Protein 2GZV (pdb70)

Solvent-accessible surface area: 6087 Å² total; per-residue (Å²): 141,91,115,77,35,132,22,70,8,111,26,48,116,97,62,98,7,4,26,34,33,8,34,38,85,153,144,60,3,76,3,90,87,38,84,119,140,13,19,0,38,151,66,53,24,10,43,67,43,8,31,3,57,3,2,77,66,176,71,13,145,75,58,75,83,96,79,0,38,118,54,11,117,129,24,190,44,80,0,18,0,34,18,46,32,80,144,184,167,200,196

Foldseek 3Di:
DDAFFKDKFWQDPVLDQAWDKDDQPCAWIWTQDGHPPGRVVVVPDHDHPKTWQDKQPGGCPPPHPVRVVVVSSPDHTIMMTGTGDDDDDDD

Organism: Homo sapiens (NCBI:txid9606)

Sequence (91 aa):
SSMMVPPGKVTLQQKDAQNLIGISSIIGGGAQPCLYYIVQVFDNNTPAALDGTVAAGDEITGVNGRSIIKGKTKVEVAKMIQEEVKGEVTIHYNKLQYYKV

InterPro domains:
  IPR001478 PDZ domain [PF00595] (23-99)
  IPR001478 PDZ domain [PS50106] (22-105)
  IPR001478 PDZ domain [SM00228] (31-105)
  IPR010504 Arfaptin homology (AH) domain [PF06456] (117-352)
  IPR010504 Arfaptin homology (AH) domain [PS50870] (144-357)
  IPR010504 Arfaptin homology (AH) domain [SM01015] (117-352)
  IPR027267 AH/BAR domain superfamily [G3DSA:1.20.1270.60] (145-353)
  IPR027267 AH/BAR domain superfamily [SSF103657] (142-353)
  IPR030798 Arfaptin family [PTHR12141] (11-372)
  IPR036034 PDZ superfamily [G3DSA:2.30.42.10] (15-126)
  IPR036034 PDZ superfamily [SSF50156] (18-100)
  IPR037959 PICK1, BAR domain [cd07659] (146-360)

Radius of gyration: 12.43 Å; Cα contacts (8 Å, |Δi|>4): 180; chains: 1; bounding box: 35×32×28 Å

CATH classification: 2.30.42.10

GO terms:
  GO:0140090 membrane curvature sensor activity (F, IDA)
  GO:0050796 regulation of insulin secretion (P, IMP)
  GO:0005886 plasma membrane (C, TAS)
  GO:0030666 endocytic vesicle membrane (C, TAS)
  GO:0042802 identical protein binding (F, IPI)
  GO:0005515 protein binding (F, IPI)
  GO:0005829 cytosol (C, IDA)
  GO:0042734 presynaptic membrane (C, IDA)
  GO:0005737 cytoplasm (C, IDA)
  GO:0005886 plasma membrane (C, IDA)
  GO:0015844 monoamine transport (P, IDA)
  GO:0045161 neuronal ion channel clustering (P, TAS)

Secondary structure (DSSP, 8-state):
-PPPEEEEEE--TTS--SEEEEE-----EEEEEE-TTSHHHHH----TTPEEEEETTEE-TT--HHHHHHHHHH--SEEEEEEE-------

Structure (mmCIF, N/CA/C/O backbone):
data_2GZV
#
_entry.id   2GZV
#
_cell.length_a   79.588
_cell.length_b   37.257
_cell.length_c   29.442
_cell.angle_alpha   90.00
_cell.angle_beta   95.75
_cell.angle_gamma   90.00
#
_symmetry.space_group_name_H-M   'C 1 2 1'
#
loop_
_entity.id
_entity.type
_entity.pdbx_description
1 polymer 'PRKCA-binding protein'
2 water water
#
loop_
_atom_site.group_PDB
_atom_site.id
_atom_site.type_symbol
_atom_site.label_atom_id
_atom_site.label_alt_id
_atom_site.label_comp_id
_atom_site.label_asym_id
_atom_site.label_entity_id
_atom_site.label_seq_id
_atom_site.pdbx_PDB_ins_code
_atom_site.Cartn_x
_atom_site.Cartn_y
_atom_site.Cartn_z
_atom_site.occupancy
_atom_site.B_iso_or_equiv
_atom_site.auth_seq_id
_atom_site.auth_comp_id
_atom_site.auth_asym_id
_atom_site.auth_atom_id
_atom_site.pdbx_PDB_model_num
ATOM 1 N N . SER A 1 22 ? 32.462 20.937 30.566 1.00 14.63 17 SER A N 1
ATOM 2 C CA A SER A 1 22 ? 31.895 20.569 29.263 0.50 15.25 17 SER A CA 1
ATOM 3 C CA B SER A 1 22 ? 31.879 20.545 29.260 0.50 13.16 17 SER A CA 1
ATOM 4 C C . SER A 1 22 ? 30.383 20.703 29.264 1.00 11.77 17 SER A C 1
ATOM 5 O O . SER A 1 22 ? 29.697 20.534 30.294 1.00 11.11 17 SER A O 1
ATOM 10 N N . MET A 1 23 ? 29.900 21.000 28.089 1.00 12.56 18 MET A N 1
ATOM 11 C CA A MET A 1 23 ? 28.538 20.792 27.765 0.80 12.87 18 MET A CA 1
ATOM 12 C CA B MET A 1 23 ? 28.521 20.788 27.759 0.20 12.07 18 MET A CA 1
ATOM 13 C C . MET A 1 23 ? 28.238 19.293 27.763 1.00 10.92 18 MET A C 1
ATOM 14 O O . MET A 1 23 ? 29.130 18.458 27.652 1.00 12.75 18 MET A O 1
ATOM 23 N N . VAL A 1 24 ? 26.977 18.979 27.862 1.00 13.08 19 VAL A N 1
ATOM 24 C CA . VAL A 1 24 ? 26.503 17.629 27.903 1.00 12.04 19 VAL A CA 1
ATOM 25 C C . VAL A 1 24 ? 26.219 17.124 26.453 1.00 11.39 19 VAL A C 1
ATOM 26 O O . VAL A 1 24 ? 25.776 17.893 25.632 1.00 11.12 19 VAL A O 1
ATOM 30 N N . PRO A 1 25 ? 26.475 15.847 26.121 1.00 11.95 20 PRO A N 1
ATOM 31 C CA A PRO A 1 25 ? 26.120 15.398 24.768 0.60 10.11 20 PRO A CA 1
ATOM 32 C CA B PRO A 1 25 ? 26.106 15.339 24.792 0.40 10.66 20 PRO A CA 1
ATOM 33 C C . PRO A 1 25 ? 24.611 15.448 24.568 1.00 9.37 20 PRO A C 1
ATOM 34 O O . PRO A 1 25 ? 23.839 15.411 25.532 1.00 10.32 20 PRO A O 1
ATOM 41 N N . GLY A 1 26 ? 24.198 15.532 23.318 1.00 8.31 21 GLY A N 1
ATOM 42 C CA . GLY A 1 26 ? 22.786 15.626 23.023 1.00 10.07 21 GLY A CA 1
ATOM 43 C C . GLY A 1 26 ? 22.556 15.819 21.543 1.00 8.38 21 GLY A C 1
ATOM 44 O O . GLY A 1 26 ? 23.223 15.209 20.714 1.00 8.76 21 GLY A O 1
ATOM 45 N N . LYS A 1 27 ? 21.573 16.641 21.225 1.00 8.97 22 LYS A N 1
ATOM 46 C CA . LYS A 1 27 ? 21.214 16.896 19.843 1.00 8.40 22 LYS A CA 1
ATOM 47 C C . LYS A 1 27 ? 20.661 18.296 19.699 1.00 9.34 22 LYS A C 1
ATOM 48 O O . LYS A 1 27 ? 20.142 18.880 20.665 1.00 11.60 22 LYS A O 1
ATOM 54 N N . VAL A 1 28 ? 20.791 18.860 18.510 1.00 8.28 23 VAL A N 1
ATOM 55 C CA . VAL A 1 28 ? 20.240 20.174 18.237 1.00 8.67 23 VAL A CA 1
ATOM 56 C C . VAL A 1 28 ? 19.649 20.169 16.844 1.00 7.36 23 VAL A C 1
ATOM 57 O O . VAL A 1 28 ? 20.224 19.621 15.909 1.00 7.97 23 VAL A O 1
ATOM 61 N N . THR A 1 29 ? 18.483 20.780 16.720 1.00 7.90 24 THR A N 1
ATOM 62 C CA . THR A 1 29 ? 17.812 20.920 15.444 1.00 7.75 24 THR A CA 1
ATOM 63 C C . THR A 1 29 ? 18.078 22.308 14.924 1.00 7.05 24 THR A C 1
ATOM 64 O O . THR A 1 29 ? 17.610 23.298 15.502 1.00 8.20 24 THR A O 1
ATOM 68 N N . LEU A 1 30 ? 18.834 22.374 13.836 1.00 7.49 25 LEU A N 1
ATOM 69 C CA . LEU A 1 30 ? 19.254 23.638 13.238 1.00 8.13 25 LEU A CA 1
ATOM 70 C C . LEU A 1 30 ? 18.472 23.905 11.959 1.00 8.63 25 LEU A C 1
ATOM 71 O O . LEU A 1 30 ? 18.284 23.024 11.130 1.00 9.44 25 LEU A O 1
ATOM 76 N N . GLN A 1 31 ? 18.020 25.143 11.796 1.00 9.34 26 GLN A N 1
ATOM 77 C CA A GLN A 1 31 ? 17.323 25.585 10.592 0.50 10.94 26 GLN A CA 1
ATOM 78 C CA B GLN A 1 31 ? 17.316 25.514 10.569 0.50 10.96 26 GLN A CA 1
ATOM 79 C C . GLN A 1 31 ? 18.311 25.881 9.469 1.00 12.62 26 GLN A C 1
ATOM 80 O O . GLN A 1 31 ? 19.152 26.736 9.628 1.00 14.62 26 GLN A O 1
ATOM 91 N N . LYS A 1 32 ? 18.150 25.252 8.315 1.00 10.44 27 LYS A N 1
ATOM 92 C CA . LYS A 1 32 ? 18.992 25.532 7.156 1.00 10.78 27 LYS A CA 1
ATOM 93 C C . LYS A 1 32 ? 18.855 26.993 6.741 1.00 10.42 27 LYS A C 1
ATOM 94 O O . LYS A 1 32 ? 17.750 27.543 6.677 1.00 12.04 27 LYS A O 1
ATOM 100 N N . ASP A 1 33 ? 19.975 27.613 6.409 1.00 10.43 28 ASP A N 1
ATOM 101 C CA . ASP A 1 33 ? 19.947 28.973 5.938 1.00 11.06 28 ASP A CA 1
ATOM 102 C C . ASP A 1 33 ? 19.607 29.023 4.450 1.00 11.31 28 ASP A C 1
ATOM 103 O O . ASP A 1 33 ? 19.294 28.015 3.833 1.00 12.46 28 ASP A O 1
ATOM 108 N N . ALA A 1 34 ? 19.640 30.221 3.881 1.00 13.09 29 ALA A N 1
ATOM 109 C CA . ALA A 1 34 ? 19.204 30.420 2.505 1.00 14.15 29 ALA A CA 1
ATOM 110 C C . ALA A 1 34 ? 20.169 29.835 1.467 1.00 14.13 29 ALA A C 1
ATOM 111 O O . ALA A 1 34 ? 19.836 29.773 0.292 1.00 17.27 29 ALA A O 1
ATOM 113 N N . GLN A 1 35 ? 21.372 29.456 1.887 1.00 13.07 30 GLN A N 1
ATOM 114 C CA . GLN A 1 35 ? 22.309 28.708 1.053 1.00 14.82 30 GLN A CA 1
ATOM 115 C C . GLN A 1 35 ? 22.223 27.201 1.315 1.00 14.05 30 GLN A C 1
ATOM 116 O O . GLN A 1 35 ? 23.098 26.457 0.884 1.00 16.37 30 GLN A O 1
ATOM 119 N N . ASN A 1 36 ? 21.170 26.753 2.003 1.00 13.09 31 ASN A N 1
ATOM 120 C CA . ASN A 1 36 ? 20.991 25.349 2.369 1.00 12.95 31 ASN A CA 1
ATOM 121 C C . ASN A 1 36 ? 22.160 24.811 3.188 1.00 13.08 31 ASN A C 1
ATOM 122 O O . ASN A 1 36 ? 22.666 23.713 2.940 1.00 15.19 31 ASN A O 1
ATOM 127 N N . LEU A 1 37 ? 22.590 25.604 4.157 1.00 11.09 32 L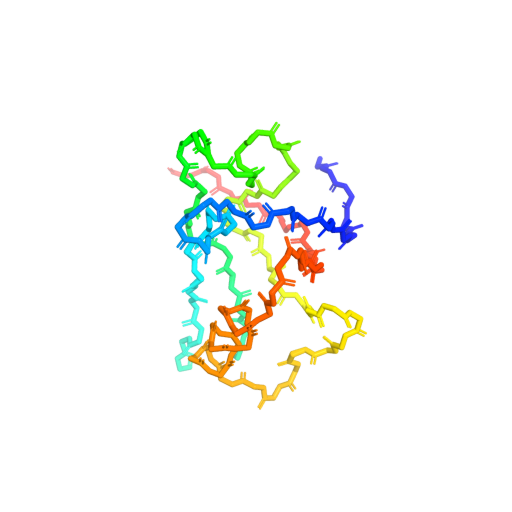EU A N 1
ATOM 128 C CA . LEU A 1 37 ? 23.670 25.220 5.042 1.00 10.11 32 LEU A CA 1
ATOM 129 C C . LEU A 1 37 ? 23.254 25.363 6.490 1.00 9.32 32 LEU A C 1
ATOM 130 O O . LEU A 1 37 ? 22.489 26.268 6.850 1.00 11.07 32 LEU A O 1
ATOM 135 N N . ILE A 1 38 ? 23.775 24.482 7.331 1.00 8.30 33 ILE A N 1
ATOM 136 C CA . ILE A 1 38 ? 23.732 24.706 8.769 1.00 7.58 33 ILE A CA 1
ATOM 137 C C . ILE A 1 38 ? 24.973 25.386 9.293 1.00 8.39 33 ILE A C 1
ATOM 138 O O . ILE A 1 38 ? 24.906 26.011 10.339 1.00 10.42 33 ILE A O 1
ATOM 143 N N . GLY A 1 39 ? 26.097 25.290 8.591 1.00 8.50 34 GLY A N 1
ATOM 144 C CA . GLY A 1 39 ? 27.299 26.012 8.976 1.00 10.06 34 GLY A CA 1
ATOM 145 C C . GLY A 1 39 ? 28.380 25.206 9.665 1.00 8.37 34 GLY A C 1
ATOM 146 O O . GLY A 1 39 ? 29.106 25.753 10.488 1.00 9.17 34 GLY A O 1
ATOM 147 N N . ILE A 1 40 ? 28.503 23.925 9.332 1.00 8.23 35 ILE A N 1
ATOM 148 C CA . ILE A 1 40 ? 29.594 23.118 9.842 1.00 8.55 35 ILE A CA 1
ATOM 149 C C . ILE A 1 40 ? 30.317 22.424 8.720 1.00 8.12 35 ILE A C 1
ATOM 150 O O . ILE A 1 40 ? 29.749 22.189 7.656 1.00 10.75 35 ILE A O 1
ATOM 155 N N . SER A 1 41 ? 31.584 22.134 8.953 1.00 7.96 36 SER A N 1
ATOM 156 C CA A SER A 1 41 ? 32.236 21.170 8.104 0.60 8.03 36 SER A CA 1
ATOM 157 C CA B SER A 1 41 ? 32.370 21.220 8.136 0.40 8.26 36 SER A CA 1
ATOM 158 C C . SER A 1 41 ? 32.497 19.922 8.902 1.00 7.65 36 SER A C 1
ATOM 159 O O . SER A 1 41 ? 32.715 19.959 10.117 1.00 9.32 36 SER A O 1
ATOM 164 N N . ILE A 1 42 ? 32.416 18.804 8.204 1.00 8.19 37 ILE A N 1
ATOM 165 C CA A ILE A 1 42 ? 32.512 17.453 8.743 0.66 10.21 37 ILE A CA 1
ATOM 166 C CA B ILE A 1 42 ? 32.615 17.550 8.867 0.34 7.06 37 ILE A CA 1
ATOM 167 C C . ILE A 1 42 ? 33.792 16.810 8.250 1.00 8.61 37 ILE A C 1
ATOM 168 O O . ILE A 1 42 ? 34.056 16.821 7.038 1.00 9.64 37 ILE A O 1
ATOM 177 N N . GLY A 1 43 ? 34.530 16.203 9.144 1.00 9.02 38 GLY A N 1
ATOM 178 C CA . GLY A 1 43 ? 35.755 15.550 8.816 1.00 10.66 38 GLY A CA 1
ATOM 179 C C . GLY A 1 43 ? 35.849 14.247 9.547 1.00 11.67 38 GLY A C 1
ATOM 180 O O . GLY A 1 43 ? 34.858 13.683 10.020 1.00 11.73 38 GLY A O 1
ATOM 181 N N . GLY A 1 44 ? 37.073 13.761 9.639 1.00 14.50 39 GLY A N 1
ATOM 182 C CA . GLY A 1 44 ? 37.326 12.444 10.193 1.00 15.52 39 GLY A CA 1
ATOM 183 C C . GLY A 1 44 ? 37.337 11.389 9.109 1.00 16.63 39 GLY A C 1
ATOM 184 O O . GLY A 1 44 ? 37.767 11.643 7.979 1.00 18.82 39 GLY A O 1
ATOM 185 N N . GLY A 1 45 ? 36.898 10.184 9.457 1.00 19.65 40 GLY A N 1
ATOM 186 C CA . GLY A 1 45 ? 36.915 9.089 8.513 1.00 20.82 40 GLY A CA 1
ATOM 187 C C . GLY A 1 45 ? 38.329 8.657 8.160 1.00 21.00 40 GLY A C 1
ATOM 188 O O . GLY A 1 45 ? 38.559 8.138 7.068 1.00 25.21 40 GLY A O 1
ATOM 189 N N . ALA A 1 46 ? 39.279 8.861 9.076 1.00 21.38 41 ALA A N 1
ATOM 190 C CA . ALA A 1 46 ? 40.657 8.408 8.864 1.00 22.72 41 ALA A CA 1
ATOM 191 C C . ALA A 1 46 ? 40.707 6.888 8.779 1.00 25.25 41 ALA A C 1
ATOM 192 O O . ALA A 1 46 ? 39.783 6.201 9.222 1.00 26.46 41 ALA A O 1
ATOM 194 N N . GLN A 1 47 ? 41.788 6.367 8.204 1.00 27.09 42 GLN A N 1
ATOM 195 C CA . GLN A 1 47 ? 41.993 4.926 8.115 1.00 28.43 42 GLN A CA 1
ATOM 196 C C . GLN A 1 47 ? 42.043 4.298 9.506 1.00 29.78 42 GLN A C 1
ATOM 197 O O . GLN A 1 47 ? 42.547 4.898 10.454 1.00 33.05 42 GLN A O 1
ATOM 199 N N . PRO A 1 50 ? 36.446 5.135 12.038 1.00 23.76 45 PRO A N 1
ATOM 200 C CA . PRO A 1 50 ? 35.148 5.351 11.402 1.00 23.92 45 PRO A CA 1
ATOM 201 C C . PRO A 1 50 ? 34.401 6.591 11.911 1.00 23.23 45 PRO A C 1
ATOM 202 O O . PRO A 1 50 ? 33.422 7.015 11.295 1.00 31.00 45 PRO A O 1
ATOM 206 N N . CYS A 1 51 ? 34.861 7.163 13.014 1.00 18.88 46 CYS A N 1
ATOM 207 C CA . CYS A 1 51 ? 34.139 8.261 13.662 1.00 17.49 46 CYS A CA 1
ATOM 208 C C . CYS A 1 51 ? 34.217 9.579 12.871 1.00 14.92 46 CYS A C 1
ATOM 209 O O . CYS A 1 51 ? 35.212 9.879 12.251 1.00 15.01 46 CYS A O 1
ATOM 212 N N . LEU A 1 52 ? 33.150 10.366 12.923 1.00 15.19 47 LEU A N 1
ATOM 213 C CA . LEU A 1 52 ? 33.054 11.635 12.195 1.00 10.85 47 LEU A CA 1
ATOM 214 C C . LEU A 1 52 ? 32.964 12.768 13.200 1.00 9.57 47 LEU A C 1
ATOM 215 O O . LE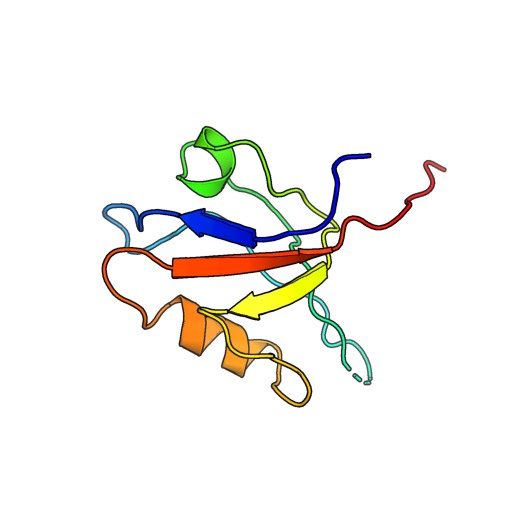U A 1 52 ? 32.387 12.607 14.275 1.00 9.76 47 LEU A O 1
ATOM 220 N N . TYR A 1 53 ? 33.525 13.903 12.834 1.00 8.40 48 TYR A N 1
ATOM 221 C CA A TYR A 1 53 ? 33.665 15.032 13.727 0.50 7.59 48 TYR A CA 1
ATOM 222 C CA B TYR A 1 53 ? 33.538 15.029 13.735 0.50 7.56 48 TYR A CA 1
ATOM 223 C C . TYR A 1 53 ? 33.363 16.338 13.014 1.00 7.92 48 TYR A C 1
ATOM 224 O O . TYR A 1 53 ? 33.557 16.465 11.795 1.00 9.14 48 TYR A O 1
ATOM 241 N N . ILE A 1 54 ? 32.946 17.323 13.790 1.00 8.13 49 ILE A N 1
ATOM 242 C CA . ILE A 1 54 ? 32.874 18.682 13.315 1.00 8.48 49 ILE A CA 1
ATOM 243 C C . ILE A 1 54 ? 34.287 19.262 13.274 1.00 8.59 49 ILE A C 1
ATOM 244 O O . ILE A 1 54 ? 35.011 19.233 14.262 1.00 10.88 49 ILE A O 1
ATOM 249 N N . VAL A 1 55 ? 34.679 19.767 12.117 1.00 8.21 50 VAL A N 1
ATOM 250 C CA . VAL A 1 55 ? 35.983 20.387 11.890 1.00 9.42 50 VAL A CA 1
ATOM 251 C C . VAL A 1 55 ? 35.950 21.882 12.107 1.00 8.61 50 VAL A C 1
ATOM 252 O O . VAL A 1 55 ? 36.883 22.444 12.655 1.00 12.19 50 VAL A O 1
ATOM 256 N N . GLN A 1 56 ? 34.869 22.524 11.680 1.00 8.62 51 GLN A N 1
ATOM 257 C CA . GLN A 1 56 ? 34.743 23.973 11.749 1.00 8.47 51 GLN A CA 1
ATOM 258 C C . GLN A 1 56 ? 33.275 24.341 11.878 1.00 7.32 51 GLN A C 1
ATOM 259 O O . GLN A 1 56 ? 32.412 23.686 11.299 1.00 8.16 51 GLN A O 1
ATOM 265 N N . VAL A 1 57 ? 33.017 25.387 12.649 1.00 7.54 52 VAL A N 1
ATOM 266 C CA . VAL A 1 57 ? 31.719 26.036 12.736 1.00 7.61 52 VAL A CA 1
ATOM 267 C C . VAL A 1 57 ? 31.910 27.410 12.104 1.00 8.63 52 VAL A C 1
ATOM 268 O O . VAL A 1 57 ? 32.760 28.190 12.529 1.00 10.33 52 VAL A O 1
ATOM 272 N N . PHE A 1 58 ? 31.133 27.699 11.069 1.00 8.53 53 PHE A N 1
ATOM 273 C CA . PHE A 1 58 ? 31.311 28.906 10.268 1.00 10.82 53 PHE A CA 1
ATOM 274 C C . PHE A 1 58 ? 30.553 30.081 10.854 1.00 10.83 53 PHE A C 1
ATOM 275 O O . PHE A 1 58 ? 29.404 29.967 11.296 1.00 10.36 53 PHE A O 1
ATOM 283 N N . ASP A 1 59 ? 31.194 31.238 10.822 1.00 13.33 54 ASP A N 1
ATOM 284 C CA . ASP A 1 59 ? 30.599 32.456 11.353 1.00 14.69 54 ASP A CA 1
ATOM 285 C C . ASP A 1 59 ? 29.272 32.801 10.669 1.00 14.05 54 ASP A C 1
ATOM 286 O O . ASP A 1 59 ? 29.108 32.557 9.474 1.00 16.57 54 ASP A O 1
ATOM 291 N N A ASN A 1 60 ? 28.313 33.440 11.322 0.50 14.46 55 ASN A N 1
ATOM 292 N N B ASN A 1 60 ? 28.367 33.186 11.588 0.50 14.18 55 ASN A N 1
ATOM 293 C CA A ASN A 1 60 ? 27.101 33.892 10.589 0.50 12.27 55 ASN A CA 1
ATOM 294 C CA B ASN A 1 60 ? 27.053 33.796 11.391 0.50 12.68 55 ASN A CA 1
ATOM 295 C C A ASN A 1 60 ? 26.329 32.757 9.932 0.50 12.63 55 ASN A C 1
ATOM 296 C C B ASN A 1 60 ? 26.007 32.852 10.801 0.50 11.84 55 ASN A C 1
ATOM 297 O O A ASN A 1 60 ? 25.774 32.910 8.834 0.50 16.64 55 ASN A O 1
ATOM 298 O O B ASN A 1 60 ? 24.923 33.281 10.444 0.50 13.57 55 ASN A O 1
ATOM 307 N N A THR A 1 61 ? 26.286 31.624 10.630 0.50 12.05 56 THR A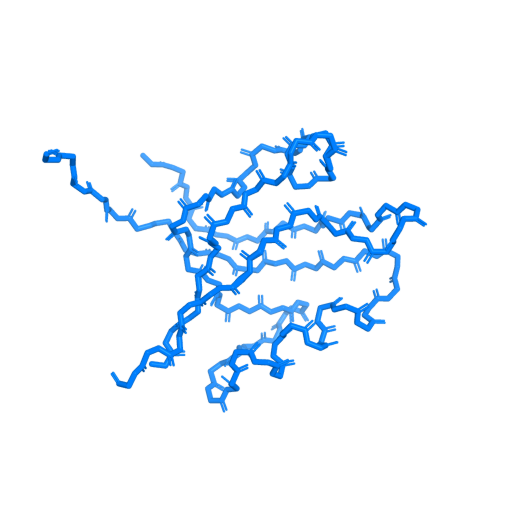 N 1
ATOM 308 N N B THR A 1 61 ? 26.344 31.562 10.739 0.50 11.07 56 THR A N 1
ATOM 309 C CA . THR A 1 61 ? 25.477 30.501 10.214 1.00 10.47 56 THR A CA 1
ATOM 310 C C . THR A 1 61 ? 24.599 29.996 11.360 1.00 9.64 56 THR A C 1
ATOM 311 O O . THR A 1 61 ? 24.854 30.315 12.530 1.00 9.92 56 THR A O 1
ATOM 315 N N . PRO A 1 62 ? 23.568 29.192 11.060 1.00 9.27 57 PRO A N 1
ATOM 316 C CA . PRO A 1 62 ? 22.730 28.655 12.138 1.00 8.87 57 PRO A CA 1
ATOM 317 C C . PRO A 1 62 ? 23.524 27.972 13.256 1.00 7.89 57 PRO A C 1
ATOM 318 O O . PRO A 1 62 ? 23.234 28.193 14.437 1.00 7.75 57 PRO A O 1
ATOM 322 N N . ALA A 1 63 ? 24.517 27.163 12.911 1.00 7.02 58 ALA A N 1
ATOM 323 C CA . ALA A 1 63 ? 25.291 26.449 13.925 1.00 7.61 58 ALA A CA 1
ATOM 324 C C . ALA A 1 63 ? 26.011 27.420 14.853 1.00 7.63 58 ALA A C 1
ATOM 325 O O . ALA A 1 63 ? 26.111 27.180 16.051 1.00 8.45 58 ALA A O 1
ATOM 327 N N . ALA A 1 64 ? 26.556 28.492 14.282 1.00 8.41 59 ALA A N 1
ATOM 328 C CA . ALA A 1 64 ? 27.227 29.527 15.071 1.00 9.15 59 ALA A CA 1
ATOM 329 C C . ALA A 1 64 ? 26.242 30.315 15.923 1.00 9.22 59 ALA A C 1
ATOM 330 O O . ALA A 1 64 ? 26.517 30.577 17.095 1.00 12.32 59 ALA A O 1
ATOM 332 N N . LEU A 1 65 ? 25.113 30.696 15.338 1.00 9.22 60 LEU A N 1
ATOM 333 C CA . LEU A 1 65 ? 24.116 31.479 16.063 1.00 10.67 60 LEU A CA 1
ATOM 334 C C . LEU A 1 65 ? 23.644 30.724 17.295 1.00 9.24 60 LEU A C 1
ATOM 335 O O . LEU A 1 65 ? 23.369 31.328 18.328 1.00 10.12 60 LEU A O 1
ATOM 340 N N . ASP A 1 66 ? 23.524 29.414 17.178 1.00 8.64 61 ASP A N 1
ATOM 341 C CA . ASP A 1 66 ? 22.972 28.597 18.246 1.00 8.68 61 ASP A CA 1
ATOM 342 C C . ASP A 1 66 ? 23.979 28.343 19.355 1.00 9.41 61 ASP A C 1
ATOM 343 O O . ASP A 1 66 ? 23.605 28.211 20.521 1.00 11.88 61 ASP A O 1
ATOM 348 N N . GLY A 1 67 ? 25.246 28.235 19.001 1.00 9.61 62 GLY A N 1
ATOM 349 C CA . GLY A 1 67 ? 26.300 28.151 19.993 1.00 12.50 62 GLY A CA 1
ATOM 350 C C . GLY A 1 67 ? 26.540 26.797 20.642 1.00 11.62 62 GLY A C 1
ATOM 351 O O . GLY A 1 67 ? 27.435 26.691 21.473 1.00 15.92 62 GLY A O 1
ATOM 352 N N . THR A 1 68 ? 25.796 25.760 20.274 1.00 9.97 63 THR A N 1
ATOM 353 C CA . THR A 1 68 ? 25.897 24.465 20.942 1.00 11.02 63 THR A CA 1
ATOM 354 C C . THR A 1 68 ? 27.090 23.673 20.420 1.00 9.12 63 THR A C 1
ATOM 355 O O . THR A 1 68 ? 27.950 23.241 21.185 1.00 13.37 63 THR A O 1
ATOM 359 N N . VAL A 1 69 ? 27.141 23.467 19.114 1.00 8.34 64 VAL A N 1
ATOM 360 C CA . VAL A 1 69 ? 28.174 22.600 18.554 1.00 8.52 64 VAL A CA 1
ATOM 361 C C . VAL A 1 69 ? 29.501 23.340 18.395 1.00 8.21 64 VAL A C 1
ATOM 362 O O . VAL A 1 69 ? 29.543 24.570 18.298 1.00 10.08 64 VAL A O 1
ATOM 366 N N . ALA A 1 70 ? 30.580 22.568 18.362 1.00 8.39 65 ALA A N 1
ATOM 367 C CA . ALA A 1 70 ? 31.929 23.108 18.342 1.00 9.58 65 ALA A CA 1
ATOM 368 C C . ALA A 1 70 ? 32.840 22.189 17.562 1.00 7.16 65 ALA A C 1
ATOM 369 O O . ALA A 1 70 ? 32.625 20.985 17.501 1.00 7.40 65 ALA A O 1
ATOM 371 N N . ALA A 1 71 ? 33.913 22.769 17.030 1.00 9.09 66 ALA A N 1
ATOM 372 C CA . ALA A 1 71 ? 34.989 21.975 16.450 1.00 9.37 66 ALA A CA 1
ATOM 373 C C 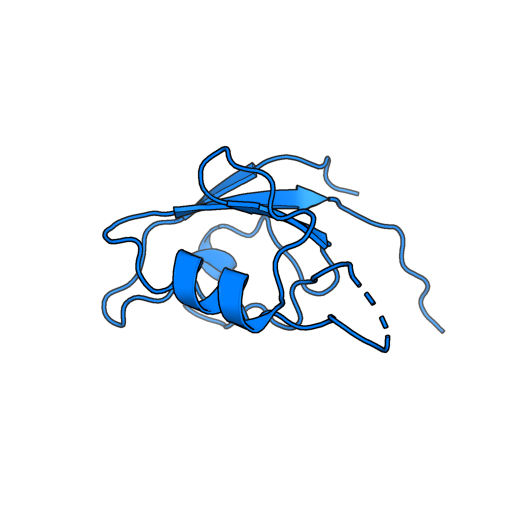. ALA A 1 71 ? 35.434 20.915 17.454 1.00 8.25 66 ALA A C 1
ATOM 374 O O . ALA A 1 71 ? 35.629 21.205 18.633 1.00 9.53 66 ALA A O 1
ATOM 376 N N . GLY A 1 72 ? 35.606 19.693 16.963 1.00 8.81 67 GLY A N 1
ATOM 377 C CA . GLY A 1 72 ? 36.009 18.561 17.768 1.00 9.48 67 GLY A CA 1
ATOM 378 C C . GLY A 1 72 ? 34.867 17.691 18.224 1.00 8.77 67 GLY A C 1
ATOM 379 O O . GLY A 1 72 ? 35.092 16.559 18.661 1.00 11.33 67 GLY A O 1
ATOM 380 N N . ASP A 1 73 ? 33.630 18.185 18.162 1.00 7.58 68 ASP A N 1
ATOM 381 C CA . ASP A 1 73 ? 32.525 17.353 18.587 1.00 7.15 68 ASP A CA 1
ATOM 382 C C . ASP A 1 73 ? 32.347 16.175 17.636 1.00 7.59 68 ASP A C 1
ATOM 383 O O . ASP A 1 73 ? 32.415 16.323 16.421 1.00 8.30 68 ASP A O 1
ATOM 388 N N . GLU A 1 74 ? 32.071 15.009 18.205 1.00 8.30 69 GLU A N 1
ATOM 389 C CA . GLU A 1 74 ? 31.752 13.831 17.434 1.00 8.43 69 GLU A CA 1
ATOM 390 C C . GLU A 1 74 ? 30.309 13.896 16.991 1.00 8.41 69 GLU A C 1
ATOM 391 O O . GLU A 1 74 ? 29.439 14.215 17.794 1.00 10.44 69 GLU A O 1
ATOM 397 N N . ILE A 1 75 ? 30.053 13.585 15.724 1.00 8.15 70 ILE A N 1
ATOM 398 C CA . ILE A 1 75 ? 28.701 13.450 15.226 1.00 8.11 70 ILE A CA 1
ATOM 399 C C . ILE A 1 75 ? 28.311 11.999 15.353 1.00 9.09 70 ILE A C 1
ATOM 400 O O . ILE A 1 75 ? 29.006 11.120 14.841 1.00 10.44 70 ILE A O 1
ATOM 405 N N . THR A 1 76 ? 27.196 11.740 16.017 1.00 9.20 71 THR A N 1
ATOM 406 C CA . THR A 1 76 ? 26.756 10.363 16.225 1.00 10.64 71 THR A CA 1
ATOM 407 C C . THR A 1 76 ? 25.451 10.028 15.513 1.00 9.52 71 THR A C 1
ATOM 408 O O . THR A 1 76 ? 25.100 8.850 15.371 1.00 12.78 71 THR A O 1
ATOM 412 N N . GLY A 1 77 ? 24.732 11.031 15.039 1.00 7.79 72 GLY A N 1
ATOM 413 C CA . GLY A 1 77 ? 23.458 10.755 14.421 1.00 7.21 72 GLY A CA 1
ATOM 414 C C . GLY A 1 77 ? 22.964 11.967 13.678 1.00 6.62 72 GLY A C 1
ATOM 415 O O . GLY A 1 77 ? 23.427 13.092 13.914 1.00 7.08 72 GLY A O 1
ATOM 416 N N . VAL A 1 78 ? 21.990 11.728 12.814 1.00 6.53 73 VAL A N 1
ATOM 417 C CA . VAL A 1 78 ? 21.335 12.764 12.047 1.00 6.33 73 VAL A CA 1
ATOM 418 C C . VAL A 1 78 ? 19.852 12.434 12.014 1.00 6.63 73 VAL A C 1
ATOM 419 O O . VAL A 1 78 ? 19.463 11.321 11.641 1.00 7.43 73 VAL A O 1
ATOM 423 N N . ASN A 1 79 ? 19.019 13.386 12.403 1.00 6.47 74 ASN A N 1
ATOM 424 C CA . ASN A 1 79 ? 17.570 13.198 12.349 1.00 7.32 74 ASN A CA 1
ATOM 425 C C . ASN A 1 79 ? 17.125 11.888 12.998 1.00 7.24 74 ASN A C 1
ATOM 426 O O . ASN A 1 79 ? 16.336 11.131 12.430 1.00 8.46 74 ASN A O 1
ATOM 431 N N . GLY A 1 80 ? 17.621 11.632 14.201 1.00 7.28 75 GLY A N 1
ATOM 432 C CA . GLY A 1 80 ? 17.224 10.454 14.975 1.00 8.13 75 GLY A CA 1
ATOM 433 C C . GLY A 1 80 ? 17.936 9.170 14.632 1.00 7.95 75 GLY A C 1
ATOM 434 O O . GLY A 1 80 ? 17.832 8.207 15.392 1.00 9.98 75 GLY A O 1
ATOM 435 N N . ARG A 1 81 ? 18.642 9.128 13.504 1.00 7.98 76 ARG A N 1
ATOM 436 C CA . ARG A 1 81 ? 19.247 7.909 12.994 1.00 7.89 76 ARG A CA 1
ATOM 437 C C . ARG A 1 81 ? 20.734 7.885 13.257 1.00 7.93 76 ARG A C 1
ATOM 438 O O . ARG A 1 81 ? 21.459 8.862 13.037 1.00 9.61 76 ARG A O 1
ATOM 446 N N . SER A 1 82 ? 21.215 6.740 13.707 1.00 8.93 77 SER A N 1
ATOM 447 C CA . SER A 1 82 ? 22.640 6.554 13.859 1.00 10.05 77 SER A CA 1
ATOM 448 C C . SER A 1 82 ? 23.361 6.676 12.526 1.00 8.69 77 SER A C 1
ATOM 449 O O . SER A 1 82 ? 22.840 6.331 11.474 1.00 11.02 77 SER A O 1
ATOM 452 N N . ILE A 1 83 ? 24.592 7.155 12.591 1.00 9.75 78 ILE A N 1
ATOM 453 C CA A ILE A 1 83 ? 25.420 7.149 11.382 0.70 9.33 78 ILE A CA 1
ATOM 454 C CA B ILE A 1 83 ? 25.501 7.236 11.450 0.30 11.71 78 ILE A CA 1
ATOM 455 C C . ILE A 1 83 ? 26.511 6.086 11.443 1.00 11.13 78 ILE A C 1
ATOM 456 O O . ILE A 1 83 ? 27.419 6.063 10.623 1.00 12.51 78 ILE A O 1
ATOM 465 N N . LYS A 1 84 ? 26.404 5.162 12.393 1.00 12.01 79 LYS A N 1
ATOM 466 C CA . LYS A 1 84 ? 27.381 4.079 12.485 1.00 14.56 79 LYS A CA 1
ATOM 467 C C . LYS A 1 84 ? 27.409 3.300 11.160 1.00 15.67 79 LYS A C 1
ATOM 468 O O . LYS A 1 84 ? 26.362 2.993 10.606 1.00 18.71 79 LYS A O 1
ATOM 472 N N . GLY A 1 85 ? 28.603 3.031 10.636 1.00 19.40 80 GLY A N 1
ATOM 473 C CA . GLY A 1 85 ? 28.746 2.319 9.363 1.00 20.68 80 GLY A CA 1
ATOM 474 C C . GLY A 1 85 ? 28.547 3.156 8.102 1.00 20.06 80 GLY A C 1
ATOM 475 O O . GLY A 1 85 ? 28.606 2.622 6.988 1.00 22.88 80 GLY A O 1
ATOM 476 N N . LYS A 1 86 ? 28.315 4.458 8.257 1.00 17.03 81 LYS A N 1
ATOM 477 C CA . LYS A 1 86 ? 28.216 5.346 7.103 1.00 16.18 81 LYS A CA 1
ATOM 478 C C . LYS A 1 86 ? 29.537 6.045 6.903 1.00 16.03 81 LYS A C 1
ATOM 479 O O . LYS A 1 86 ? 30.251 6.344 7.859 1.00 18.00 81 LYS A O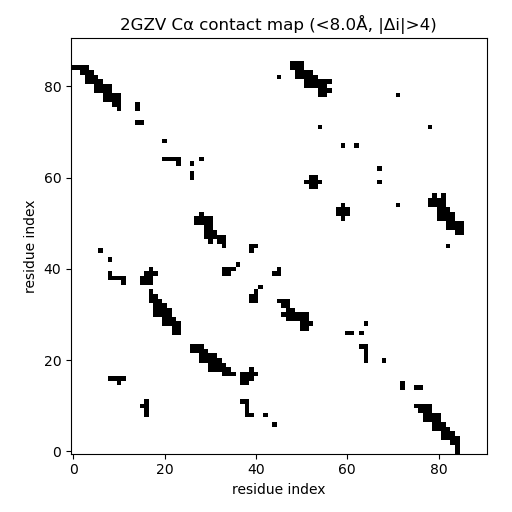 1
ATOM 483 N N . THR A 1 87 ? 29.867 6.324 5.652 1.00 13.88 82 THR A N 1
ATOM 484 C CA . THR A 1 87 ? 31.094 7.032 5.388 1.00 13.60 82 THR A CA 1
ATOM 485 C C . THR A 1 87 ? 30.867 8.523 5.605 1.00 11.95 82 THR A C 1
ATOM 486 O O . THR A 1 87 ? 29.742 9.046 5.641 1.00 10.95 82 THR A O 1
ATOM 490 N N . LYS A 1 88 ? 31.976 9.212 5.721 1.00 12.09 83 LYS A N 1
ATOM 491 C CA . LYS A 1 88 ? 31.966 10.641 5.835 1.00 11.38 83 LYS A CA 1
ATOM 492 C C . LYS A 1 88 ? 31.144 11.338 4.730 1.00 10.36 83 LYS A C 1
ATOM 493 O O . LYS A 1 88 ? 30.298 12.207 4.998 1.00 10.20 83 LYS A O 1
ATOM 499 N N . VAL A 1 89 ? 31.380 10.968 3.483 1.00 9.70 84 VAL A N 1
ATOM 500 C CA . VAL A 1 89 ? 30.639 11.588 2.401 1.00 9.34 84 VAL A CA 1
ATOM 501 C C . VAL A 1 89 ? 29.158 11.212 2.430 1.00 9.29 84 VAL A C 1
ATOM 502 O O . VAL A 1 89 ? 28.299 12.025 2.100 1.00 10.12 84 VAL A O 1
ATOM 506 N N . GLU A 1 90 ? 28.842 9.986 2.831 1.00 10.08 85 GLU A N 1
ATOM 507 C CA . GLU A 1 90 ? 27.438 9.607 2.960 1.00 10.86 85 GLU A CA 1
ATOM 508 C C . GLU A 1 90 ? 26.695 10.491 3.950 1.00 11.00 85 GLU A C 1
ATOM 509 O O . GLU A 1 90 ? 25.552 10.908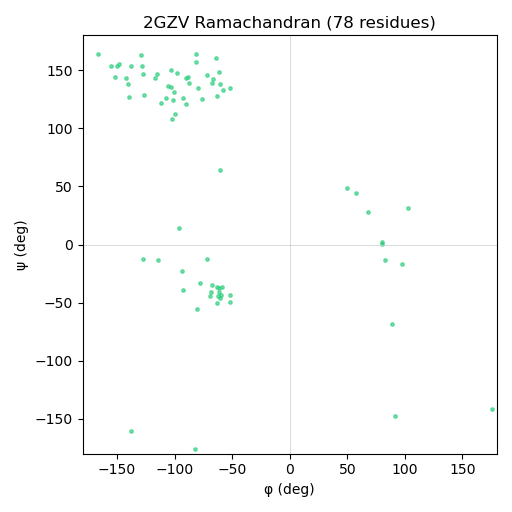 3.715 1.00 11.18 85 GLU A O 1
ATOM 515 N N . VAL A 1 91 ? 27.340 10.760 5.076 1.00 9.99 86 VAL A N 1
ATOM 516 C CA . VAL A 1 91 ? 26.716 11.583 6.100 1.00 10.11 86 VAL A CA 1
ATOM 517 C C . VAL A 1 91 ? 26.573 13.024 5.625 1.00 9.77 86 VAL A C 1
ATOM 518 O O . VAL A 1 91 ? 25.550 13.656 5.858 1.00 10.78 86 VAL A O 1
ATOM 522 N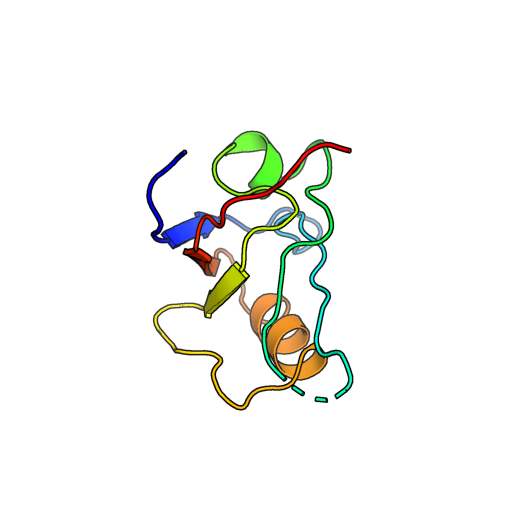 N . ALA A 1 92 ? 27.591 13.535 4.946 1.00 9.50 87 ALA A N 1
ATOM 523 C CA . ALA A 1 92 ? 27.516 14.887 4.410 1.00 9.97 87 ALA A CA 1
ATOM 524 C C . ALA A 1 92 ? 26.362 15.001 3.416 1.00 10.90 87 ALA A C 1
ATOM 525 O O . ALA A 1 92 ? 25.586 15.950 3.483 1.00 11.72 87 ALA A O 1
ATOM 527 N N . LYS A 1 93 ? 26.241 14.036 2.506 1.00 11.71 88 LYS A N 1
ATOM 528 C CA . LYS A 1 93 ? 25.171 14.060 1.497 1.00 12.10 88 LYS A CA 1
ATOM 529 C C . LYS A 1 93 ? 23.808 14.007 2.161 1.00 12.31 88 LYS A C 1
ATOM 530 O O . LYS A 1 93 ? 22.870 14.681 1.730 1.00 12.98 88 LYS A O 1
ATOM 535 N N . MET A 1 94 ? 23.706 13.231 3.240 1.00 11.33 89 MET A N 1
ATOM 536 C CA . MET A 1 94 ? 22.461 13.093 3.990 1.00 12.91 89 MET A CA 1
ATOM 537 C C . MET A 1 94 ? 22.048 14.425 4.589 1.00 11.03 89 MET A C 1
ATOM 538 O O . MET A 1 94 ? 20.894 14.844 4.460 1.00 13.74 89 MET A O 1
ATOM 543 N N . ILE A 1 95 ? 22.976 15.082 5.286 1.00 11.39 90 ILE A N 1
ATOM 544 C CA . ILE A 1 95 ? 22.685 16.356 5.921 1.00 10.67 90 ILE A CA 1
ATOM 545 C C . ILE A 1 95 ? 22.308 17.392 4.868 1.00 10.79 90 ILE A C 1
ATOM 546 O O . ILE A 1 95 ? 21.343 18.144 5.055 1.00 12.34 90 ILE A O 1
ATOM 551 N N . GLN A 1 96 ? 23.056 17.439 3.762 1.00 11.44 91 GLN A N 1
ATOM 552 C CA . GLN A 1 96 ? 22.815 18.451 2.724 1.00 12.10 91 GLN A CA 1
ATOM 553 C C . GLN A 1 96 ? 21.437 18.290 2.100 1.00 11.56 91 GLN A C 1
ATOM 554 O O . GLN A 1 96 ? 20.778 19.276 1.783 1.00 14.70 91 GLN A O 1
ATOM 560 N N . GLU A 1 97 ? 21.005 17.042 1.936 1.00 12.14 92 GLU A N 1
ATOM 561 C CA A GLU A 1 97 ? 19.757 16.748 1.251 0.70 12.90 92 GLU A CA 1
ATOM 562 C CA B GLU A 1 97 ? 19.755 16.751 1.238 0.30 12.78 92 GLU A CA 1
ATOM 563 C C . GLU A 1 97 ? 18.539 17.225 2.026 1.00 12.71 92 GLU A C 1
ATOM 564 O O . GLU A 1 97 ? 17.530 17.598 1.430 1.00 15.19 92 GLU A O 1
ATOM 575 N N . VAL A 1 98 ? 18.617 17.201 3.351 1.00 13.18 93 VAL A N 1
ATOM 576 C CA . VAL A 1 98 ? 17.466 17.539 4.193 1.00 14.38 93 VAL A CA 1
ATOM 577 C C . VAL A 1 98 ? 17.040 18.982 3.990 1.00 14.20 93 VAL A C 1
ATOM 578 O O . VAL A 1 98 ? 17.850 19.884 4.107 1.00 19.24 93 VAL A O 1
ATOM 582 N N . LYS A 1 99 ? 15.758 19.194 3.707 1.00 16.34 94 LYS A N 1
ATOM 583 C CA . LYS A 1 99 ? 15.223 20.539 3.546 1.00 17.99 94 LYS A CA 1
ATOM 584 C C . LYS A 1 99 ? 14.759 21.122 4.887 1.00 13.64 94 LYS A C 1
ATOM 585 O O . LYS A 1 99 ? 14.200 20.423 5.733 1.00 16.23 94 LYS A O 1
ATOM 591 N N . GLY A 1 100 ? 14.961 22.423 5.042 1.00 16.94 95 GLY A N 1
ATOM 592 C CA . GLY A 1 100 ? 14.314 23.172 6.107 1.00 16.46 95 GLY A CA 1
ATOM 593 C C . GLY A 1 100 ? 15.098 23.195 7.402 1.00 14.31 95 GLY A C 1
ATOM 594 O O . GLY A 1 100 ? 15.553 24.249 7.827 1.00 14.31 95 GLY A O 1
ATOM 595 N N . GLU A 1 101 ? 15.204 22.043 8.062 1.00 13.88 96 GLU A N 1
ATOM 596 C CA . GLU A 1 101 ? 15.944 21.944 9.323 1.00 11.85 96 GLU A CA 1
ATOM 597 C C . GLU A 1 101 ? 16.412 20.504 9.515 1.00 12.65 96 GLU A C 1
ATOM 598 O O . GLU A 1 101 ? 15.808 19.587 8.964 1.00 14.89 96 GLU A O 1
ATOM 604 N N . VAL A 1 102 ? 17.503 20.326 10.256 1.00 8.36 97 VAL A N 1
ATOM 605 C CA . VAL A 1 102 ? 18.122 19.032 10.457 1.00 8.16 97 VAL A CA 1
ATOM 606 C C . VAL A 1 102 ? 18.628 18.937 11.887 1.00 6.98 97 VAL A C 1
ATOM 607 O O . VAL A 1 102 ? 19.137 19.903 12.450 1.00 7.22 97 VAL A O 1
ATOM 611 N N . THR A 1 103 ? 18.512 17.741 12.442 1.00 6.97 98 THR A N 1
ATOM 612 C CA . THR A 1 103 ? 18.949 17.474 13.806 1.00 7.04 98 THR A CA 1
ATOM 613 C C . THR A 1 103 ? 20.293 16.767 13.779 1.00 6.39 98 THR A C 1
ATOM 614 O O . THR A 1 103 ? 20.441 15.703 13.170 1.00 6.91 98 THR A O 1
ATOM 618 N N . ILE A 1 104 ? 21.264 17.362 14.467 1.00 6.24 99 ILE A N 1
ATOM 619 C CA . ILE A 1 104 ? 22.598 16.817 14.595 1.00 6.43 99 ILE A CA 1
ATOM 620 C C . ILE A 1 104 ? 22.748 16.305 16.023 1.00 6.97 99 ILE A C 1
ATOM 621 O O . ILE A 1 104 ? 22.547 17.054 16.982 1.00 7.44 99 ILE A O 1
ATOM 626 N N . HIS A 1 105 ? 23.136 15.038 16.150 1.00 6.78 100 HIS A N 1
ATOM 627 C CA . HIS A 1 105 ? 23.377 14.395 17.454 1.00 7.18 100 HIS A CA 1
ATOM 628 C C . HIS A 1 105 ? 24.877 14.398 17.640 1.00 8.39 100 HIS A C 1
ATOM 629 O O . HIS A 1 105 ? 25.624 14.014 16.718 1.00 9.25 100 HIS A O 1
ATOM 636 N N . TYR A 1 106 ? 25.325 14.834 18.811 1.00 9.23 101 TYR A N 1
ATOM 637 C CA . TYR A 1 106 ? 26.747 15.097 19.042 1.00 10.55 101 TYR A CA 1
ATOM 638 C C . TYR A 1 106 ? 27.179 14.594 20.409 1.00 9.69 101 TYR A C 1
ATOM 639 O O . TYR A 1 106 ? 26.386 14.499 21.349 1.00 9.58 101 TYR A O 1
ATOM 648 N N . ASN A 1 107 ? 28.465 14.283 20.503 1.00 10.92 102 ASN A N 1
ATOM 649 C CA . ASN A 1 107 ? 29.139 13.994 21.761 1.00 10.51 102 ASN A CA 1
ATOM 650 C C . ASN A 1 107 ? 30.206 15.017 22.017 1.00 9.70 102 ASN A C 1
ATOM 651 O O . ASN A 1 107 ? 30.922 15.389 21.102 1.00 11.89 102 ASN A O 1
ATOM 656 N N . LYS A 1 108 ? 30.352 15.368 23.286 1.00 10.21 103 LYS A N 1
ATOM 657 C CA . LYS A 1 108 ? 31.302 16.345 23.772 1.00 11.06 103 LYS A CA 1
ATOM 658 C C . LYS A 1 108 ? 32.480 15.602 24.403 1.00 10.42 103 LYS A C 1
ATOM 659 O O . LYS A 1 108 ? 32.328 14.981 25.447 1.00 13.54 103 LYS A O 1
ATOM 665 N N . LEU A 1 109 ? 33.627 15.626 23.730 1.00 11.35 104 LEU A N 1
ATOM 666 C CA . LEU A 1 109 ? 34.818 14.863 24.112 1.00 12.26 104 LEU A CA 1
ATOM 667 C C . LEU A 1 109 ? 35.860 15.747 24.771 1.00 10.39 104 LEU A C 1
ATOM 668 O O . LEU A 1 109 ? 35.990 16.918 24.450 1.00 12.77 104 LEU A O 1
ATOM 673 N N . GLN A 1 110 ? 36.639 15.163 25.665 1.00 9.39 105 GLN A N 1
ATOM 674 C CA . GLN A 1 110 ? 37.739 15.870 26.271 1.00 9.42 105 GLN A CA 1
ATOM 675 C C . GLN A 1 110 ? 38.807 16.177 25.237 1.00 8.45 105 GLN A C 1
ATOM 676 O O . GLN A 1 110 ? 39.090 15.359 24.351 1.00 10.56 105 GLN A O 1
ATOM 682 N N . TYR A 1 111 ? 39.411 17.345 25.351 1.00 8.52 106 TYR A N 1
ATOM 683 C CA . TYR A 1 111 ? 40.559 17.682 24.538 1.00 8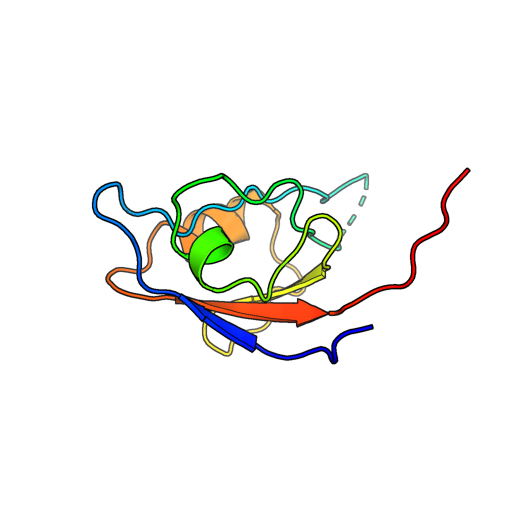.50 106 TYR A CA 1
ATOM 684 C C . TYR A 1 111 ? 41.672 18.177 25.429 1.00 8.02 106 TYR A C 1
ATOM 685 O O . TYR A 1 111 ? 41.450 18.534 26.591 1.00 9.42 106 TYR A O 1
ATOM 694 N N . TYR A 1 112 ? 42.878 18.191 24.879 1.00 7.34 107 TYR A N 1
ATOM 695 C CA . TYR A 1 112 ? 44.060 18.613 25.622 1.00 7.25 107 TYR A CA 1
ATOM 696 C C . TYR A 1 112 ? 44.795 19.690 24.864 1.00 7.28 107 TYR A C 1
ATOM 697 O O . TYR A 1 112 ? 45.134 19.519 23.693 1.00 8.24 107 TYR A O 1
ATOM 706 N N . LYS A 1 113 ? 45.080 20.786 25.544 1.00 8.37 108 LYS A N 1
ATOM 707 C CA . LYS A 1 113 ? 45.828 21.888 24.984 1.00 8.74 108 LYS A CA 1
ATOM 708 C C . LYS A 1 113 ? 47.316 21.703 25.241 1.00 9.11 108 LYS A C 1
ATOM 709 O O . LYS A 1 113 ? 47.739 21.615 26.396 1.00 10.50 108 LYS A O 1
ATOM 715 N N . VAL A 1 114 ? 48.096 21.646 24.156 1.00 8.61 109 VAL A N 1
ATOM 716 C CA . VAL A 1 114 ? 49.537 21.430 24.201 1.00 9.74 109 VAL A CA 1
ATOM 717 C C . VAL A 1 114 ? 50.303 22.426 23.301 1.00 10.38 109 VAL A C 1
ATOM 718 O O . VAL A 1 114 ? 49.709 23.275 22.600 1.00 11.52 109 VAL A O 1
#

Nearest PDB structures (foldseek):
  2gzv-assembly1_A  TM=1.011E+00  e=9.907E-18  Homo sapiens
  6bjo-assembly1_B  TM=9.633E-01  e=2.480E-13  Homo sapiens
  8bw8-assembly2_D  TM=9.411E-01  e=6.092E-06  Drosophila melanogaster
  6nh9-assembly3_C  TM=8.519E-01  e=2.672E-06  Homo sapiens
  1kwa-assembly1_A  TM=8.058E-01  e=1.098E-05  Homo sapiens

B-factor: mean 15.02, std 7.82, range [6.24, 51.01]